Protein AF-A0A351TJP7-F1 (afdb_monomer)

Mean predicted aligned error: 5.94 Å

Structure (mmCIF, N/CA/C/O backbone):
data_AF-A0A351TJP7-F1
#
_entry.id   AF-A0A351TJP7-F1
#
loop_
_atom_site.group_PDB
_atom_site.id
_atom_site.type_symbol
_atom_site.label_atom_id
_atom_site.label_alt_id
_atom_site.label_comp_id
_atom_site.label_asym_id
_atom_site.label_entity_id
_atom_site.label_seq_id
_atom_site.pdbx_PDB_ins_code
_atom_site.Cartn_x
_atom_site.Cartn_y
_atom_site.Cartn_z
_atom_site.occupancy
_atom_site.B_iso_or_equiv
_atom_site.auth_seq_id
_atom_site.auth_comp_id
_atom_site.auth_asym_id
_atom_site.auth_atom_id
_atom_site.pdbx_PDB_model_num
ATOM 1 N N . MET A 1 1 ? -20.618 1.032 24.156 1.00 55.22 1 MET A N 1
ATOM 2 C CA . MET A 1 1 ? -19.425 0.322 23.646 1.00 55.22 1 MET A CA 1
ATOM 3 C C . MET A 1 1 ? -18.322 0.393 24.681 1.00 55.22 1 MET A C 1
ATOM 5 O O . MET A 1 1 ? -18.160 1.436 25.302 1.00 55.22 1 MET A O 1
ATOM 9 N N . GLY A 1 2 ? -17.615 -0.711 24.915 1.00 69.25 2 GLY A N 1
ATOM 10 C CA . GLY A 1 2 ? -16.421 -0.709 25.758 1.00 69.25 2 GLY A CA 1
ATOM 11 C C . GLY A 1 2 ? -15.204 -0.349 24.915 1.00 69.25 2 GLY A C 1
ATOM 12 O O . GLY A 1 2 ? -15.027 -0.912 23.839 1.00 69.25 2 GLY A O 1
ATOM 13 N N . PHE A 1 3 ? -14.375 0.576 25.390 1.00 74.25 3 PHE A N 1
ATOM 14 C CA . PHE A 1 3 ? -13.127 0.910 24.710 1.00 74.25 3 PHE A CA 1
ATOM 15 C C . PHE A 1 3 ? -12.190 -0.309 24.682 1.00 74.25 3 PHE A C 1
ATOM 17 O O . PHE A 1 3 ? -12.079 -1.022 25.692 1.00 74.25 3 PHE A O 1
ATOM 24 N N . PRO A 1 4 ? -11.500 -0.575 23.559 1.00 86.12 4 PRO A N 1
ATOM 25 C CA . PRO A 1 4 ? -10.525 -1.650 23.505 1.00 86.12 4 PRO A CA 1
ATOM 26 C C . PRO A 1 4 ? -9.380 -1.394 24.490 1.00 86.12 4 PRO A C 1
ATOM 28 O O . PRO A 1 4 ? -8.982 -0.263 24.767 1.00 86.12 4 PRO A O 1
ATOM 31 N N . LYS A 1 5 ? -8.811 -2.476 25.030 1.00 90.75 5 LYS A N 1
ATOM 32 C CA . LYS A 1 5 ? -7.645 -2.384 25.920 1.00 90.75 5 LYS A CA 1
ATOM 33 C C . LYS A 1 5 ? -6.473 -1.738 25.175 1.00 90.75 5 LYS A C 1
ATOM 35 O O . LYS A 1 5 ? -6.253 -2.036 24.005 1.00 90.75 5 LYS A O 1
ATOM 40 N N . ARG A 1 6 ? -5.627 -0.982 25.884 1.00 90.75 6 ARG A N 1
ATOM 41 C CA . ARG A 1 6 ? -4.426 -0.318 25.329 1.00 90.75 6 ARG A CA 1
ATOM 42 C C . ARG A 1 6 ? -3.566 -1.230 24.442 1.00 90.75 6 ARG A C 1
ATOM 44 O O . ARG A 1 6 ? -3.153 -0.822 23.366 1.00 90.75 6 ARG A O 1
ATOM 51 N N . LYS A 1 7 ? -3.371 -2.491 24.852 1.00 93.44 7 LYS A N 1
ATOM 52 C CA . LYS A 1 7 ? -2.621 -3.501 24.079 1.00 93.44 7 LYS A CA 1
ATOM 53 C C . LYS A 1 7 ? -3.221 -3.779 22.692 1.00 93.44 7 LYS A C 1
ATOM 55 O O . LYS A 1 7 ? -2.480 -4.064 21.760 1.00 93.44 7 LYS A O 1
ATOM 60 N N . ILE A 1 8 ? -4.547 -3.723 22.563 1.00 93.56 8 ILE A N 1
ATOM 61 C CA . ILE A 1 8 ? -5.251 -3.918 21.289 1.00 93.56 8 ILE A CA 1
ATOM 62 C C . ILE A 1 8 ? -5.000 -2.710 20.389 1.00 93.56 8 ILE A C 1
ATOM 64 O O . ILE A 1 8 ? -4.577 -2.885 19.255 1.00 93.56 8 ILE A O 1
ATOM 68 N N . VAL A 1 9 ? -5.160 -1.494 20.912 1.00 94.00 9 VAL A N 1
ATOM 69 C CA . VAL A 1 9 ? -4.901 -0.253 20.160 1.00 94.00 9 VAL A CA 1
ATOM 70 C C . VAL A 1 9 ? -3.447 -0.182 19.684 1.00 94.00 9 VAL A C 1
ATOM 72 O O . VAL A 1 9 ? -3.180 0.147 18.532 1.00 94.00 9 VAL A O 1
ATOM 75 N N . GLU A 1 10 ? -2.493 -0.554 20.540 1.00 94.56 10 GLU A N 1
ATOM 76 C CA . GLU A 1 10 ? -1.077 -0.655 20.167 1.00 94.56 10 GLU A CA 1
ATOM 77 C C . GLU A 1 10 ? -0.831 -1.691 19.068 1.00 94.56 10 GLU A C 1
ATOM 79 O O . GLU A 1 10 ? 0.008 -1.464 18.199 1.00 94.56 10 GLU A O 1
ATOM 84 N N . LYS A 1 11 ? -1.558 -2.814 19.082 1.00 95.31 11 LYS A N 1
ATOM 85 C CA . LYS A 1 11 ? -1.489 -3.811 18.012 1.00 95.31 11 LYS A CA 1
ATOM 86 C C . LYS A 1 11 ? -2.044 -3.249 16.701 1.00 95.31 11 LYS A C 1
ATOM 88 O O . LYS A 1 11 ? -1.351 -3.319 15.697 1.00 95.31 11 LYS A O 1
ATOM 93 N N . ILE A 1 12 ? -3.211 -2.604 16.721 1.00 95.00 12 ILE A N 1
ATOM 94 C CA . ILE A 1 12 ? -3.806 -1.973 15.529 1.00 95.00 12 ILE A CA 1
ATOM 95 C C . ILE A 1 12 ? -2.848 -0.934 14.936 1.00 95.00 12 ILE A C 1
ATOM 97 O O . ILE A 1 12 ? -2.632 -0.922 13.732 1.00 95.00 12 ILE A O 1
ATOM 101 N N . ARG A 1 13 ? -2.200 -0.110 15.768 1.00 95.31 13 ARG A N 1
ATOM 102 C CA . ARG A 1 13 ? -1.185 0.862 15.318 1.00 95.31 13 ARG A CA 1
ATOM 103 C C . ARG A 1 13 ? 0.018 0.219 14.627 1.00 95.31 13 ARG A C 1
ATOM 105 O O . ARG A 1 13 ? 0.601 0.836 13.743 1.00 95.31 13 ARG A O 1
ATOM 112 N N . LYS A 1 14 ? 0.411 -0.985 15.050 1.00 94.06 14 LYS A N 1
ATOM 113 C CA . LYS A 1 14 ? 1.499 -1.751 14.422 1.00 94.06 14 LYS A CA 1
ATOM 114 C C . LYS A 1 14 ? 1.052 -2.418 13.126 1.00 94.06 14 LYS A C 1
ATOM 116 O O . LYS A 1 14 ? 1.817 -2.441 12.168 1.00 94.06 14 LYS A O 1
ATOM 121 N N . ASP A 1 15 ? -0.166 -2.945 13.107 1.00 93.62 15 ASP A N 1
ATOM 122 C CA . ASP A 1 15 ? -0.722 -3.634 11.945 1.00 93.62 15 ASP A CA 1
ATOM 123 C C . ASP A 1 15 ? -1.054 -2.626 10.826 1.00 93.62 15 ASP A C 1
ATOM 125 O O . ASP A 1 15 ? -0.791 -2.901 9.654 1.00 93.62 15 ASP A O 1
ATOM 129 N N . TYR A 1 16 ? -1.512 -1.424 11.198 1.00 95.00 16 TYR A N 1
ATOM 130 C CA . TYR A 1 16 ? -1.921 -0.326 10.315 1.00 95.00 16 TYR A CA 1
ATOM 131 C C . TYR A 1 16 ? -1.113 0.958 10.576 1.00 95.00 16 TYR A C 1
ATOM 133 O O . TYR A 1 16 ? -1.647 1.939 11.110 1.00 95.00 16 TYR A O 1
ATOM 141 N N . PRO A 1 17 ? 0.187 0.976 10.233 1.00 93.75 17 PRO A N 1
ATOM 142 C CA . PRO A 1 17 ? 1.003 2.171 10.376 1.00 93.75 17 PRO A CA 1
ATOM 143 C C . PRO A 1 17 ? 0.543 3.273 9.412 1.00 93.75 17 PRO A C 1
ATOM 145 O O . PRO A 1 17 ? -0.025 3.019 8.351 1.00 93.75 17 PRO A O 1
ATOM 148 N N . VAL A 1 18 ? 0.814 4.527 9.770 1.00 94.69 18 VAL A N 1
ATOM 149 C CA . VAL A 1 18 ? 0.497 5.672 8.905 1.00 94.69 18 VAL A CA 1
ATOM 150 C C . VAL A 1 18 ? 1.212 5.526 7.562 1.00 94.69 18 VAL A C 1
ATOM 152 O O . VAL A 1 18 ? 2.409 5.256 7.519 1.00 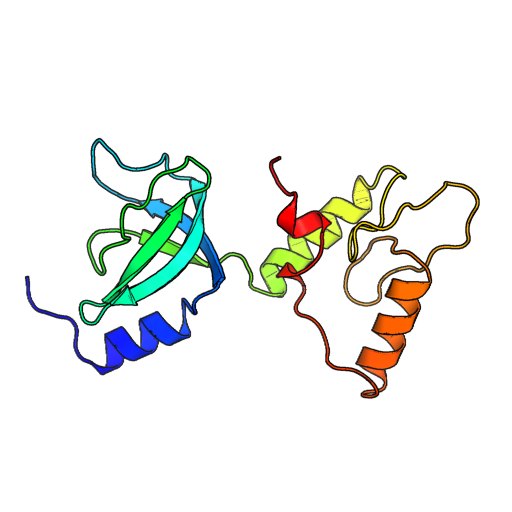94.69 18 VAL A O 1
ATOM 155 N N . GLY A 1 19 ? 0.471 5.734 6.475 1.00 90.56 19 GLY A N 1
ATOM 156 C CA . GLY A 1 19 ? 0.965 5.596 5.108 1.00 90.56 19 GLY A CA 1
ATOM 157 C C . GLY A 1 19 ? 0.717 4.227 4.480 1.00 90.56 19 GLY A C 1
ATOM 158 O O . GLY A 1 19 ? 0.843 4.132 3.261 1.00 90.56 19 GLY A O 1
ATOM 159 N N . CYS A 1 20 ? 0.314 3.207 5.249 1.00 92.44 20 CYS A N 1
ATOM 160 C CA . CYS A 1 20 ? -0.002 1.908 4.663 1.00 92.44 20 CYS A CA 1
ATOM 161 C C . CYS A 1 20 ? -1.282 1.949 3.824 1.00 92.44 20 CYS A C 1
ATOM 163 O O . CYS A 1 20 ? -2.181 2.768 4.057 1.00 92.44 20 CYS A O 1
ATOM 165 N N . GLU A 1 21 ? -1.368 1.056 2.841 1.00 94.00 21 GLU A N 1
ATOM 166 C CA . GLU A 1 21 ? -2.556 0.916 2.001 1.00 94.00 21 GLU A CA 1
ATOM 167 C C . GLU A 1 21 ? -3.458 -0.222 2.478 1.00 94.00 21 GLU A C 1
ATOM 169 O O . GLU A 1 21 ? -3.002 -1.321 2.805 1.00 94.00 21 GLU A O 1
ATOM 174 N N . VAL A 1 22 ? -4.759 0.058 2.485 1.00 95.12 22 VAL A N 1
ATOM 175 C CA . VAL A 1 22 ? -5.816 -0.851 2.930 1.00 95.12 22 VAL A CA 1
ATOM 176 C C . VAL A 1 22 ? -6.932 -0.940 1.900 1.00 95.12 22 VAL A C 1
ATOM 178 O O . VAL A 1 22 ? -7.111 -0.032 1.083 1.00 95.12 22 VAL A O 1
ATOM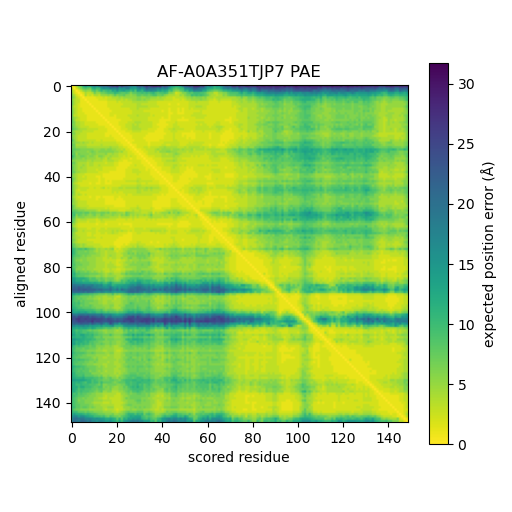 181 N N . VAL A 1 23 ? -7.699 -2.022 1.970 1.00 95.12 23 VAL A N 1
ATOM 182 C CA . VAL A 1 23 ? -8.936 -2.221 1.211 1.00 95.12 23 VAL A CA 1
ATOM 183 C C . VAL A 1 23 ? -10.086 -2.402 2.187 1.00 95.12 23 VAL A C 1
ATOM 185 O O . VAL A 1 23 ? -9.940 -3.082 3.202 1.00 95.12 23 VAL A O 1
ATOM 188 N N . LEU A 1 24 ? -11.214 -1.754 1.899 1.00 96.06 24 LEU A N 1
ATOM 189 C CA . LEU A 1 24 ? -12.425 -1.886 2.695 1.00 96.06 24 LEU A CA 1
ATOM 190 C C . LEU A 1 24 ? -13.082 -3.249 2.456 1.00 96.06 24 LEU A C 1
ATOM 192 O O . LEU A 1 24 ? -13.441 -3.558 1.322 1.00 96.06 24 LEU A O 1
ATOM 196 N N . ASP A 1 25 ? -13.307 -4.014 3.521 1.00 96.00 25 ASP A N 1
ATOM 197 C CA . ASP A 1 25 ? -13.991 -5.311 3.462 1.00 96.00 25 ASP A CA 1
ATOM 198 C C . ASP A 1 25 ? -15.460 -5.197 3.868 1.00 96.00 25 ASP A C 1
ATOM 200 O O . ASP A 1 25 ? -16.324 -5.871 3.308 1.00 96.00 25 ASP A O 1
ATOM 204 N N . ARG A 1 26 ? -15.751 -4.352 4.865 1.00 96.00 26 ARG A N 1
ATOM 205 C CA . ARG A 1 26 ? -17.103 -4.164 5.395 1.00 96.00 26 ARG A CA 1
ATOM 206 C C . ARG A 1 26 ? -17.230 -2.842 6.143 1.00 96.00 26 ARG A C 1
ATOM 208 O O . ARG A 1 26 ? -16.388 -2.538 6.983 1.00 96.00 26 ARG A O 1
ATOM 215 N N . MET A 1 27 ? -18.316 -2.121 5.886 1.00 95.25 27 MET A N 1
ATOM 216 C CA . MET A 1 27 ? -18.762 -0.950 6.644 1.00 95.25 27 MET A CA 1
ATOM 217 C C . MET A 1 27 ? -20.261 -0.776 6.403 1.00 95.25 27 MET A C 1
ATOM 219 O O . MET A 1 27 ? -20.700 -0.777 5.253 1.00 95.25 27 MET A O 1
ATOM 223 N N . GLU A 1 28 ? -21.046 -0.681 7.471 1.00 90.81 28 GLU A N 1
ATOM 224 C CA . GLU A 1 28 ? -22.509 -0.583 7.400 1.00 90.81 28 GLU A CA 1
ATOM 225 C C . GLU A 1 28 ? -22.948 0.873 7.610 1.00 90.81 28 GLU A C 1
ATOM 227 O O . GLU A 1 28 ? -23.548 1.230 8.619 1.00 90.81 28 GLU A O 1
ATOM 232 N N . ASP A 1 29 ? -22.600 1.732 6.650 1.00 91.38 29 ASP A N 1
ATOM 233 C CA . ASP A 1 29 ? -22.942 3.157 6.651 1.00 91.38 29 ASP A CA 1
ATOM 234 C C . ASP A 1 29 ? -23.376 3.597 5.242 1.00 91.38 29 ASP A C 1
ATOM 236 O O . ASP A 1 29 ? -22.825 3.150 4.238 1.00 91.38 29 ASP A O 1
ATOM 240 N N . VAL A 1 30 ? -24.370 4.483 5.139 1.00 89.25 30 VAL A N 1
ATOM 241 C CA . VAL A 1 30 ? -24.894 4.972 3.846 1.00 89.25 30 VAL A CA 1
ATOM 242 C C . VAL A 1 30 ? -23.849 5.786 3.074 1.00 89.25 30 VAL A C 1
ATOM 244 O O . VAL A 1 30 ? -23.895 5.868 1.850 1.00 89.25 30 VAL A O 1
ATOM 247 N N . GLN A 1 31 ? -22.921 6.421 3.783 1.00 88.75 31 GLN A N 1
ATOM 248 C CA . GLN A 1 31 ? -21.810 7.181 3.223 1.00 88.75 31 GLN A CA 1
ATOM 249 C C . GLN A 1 31 ? -20.547 6.321 3.052 1.00 88.75 31 GLN A C 1
ATOM 251 O O . GLN A 1 31 ? -19.510 6.851 2.638 1.00 88.75 31 GLN A O 1
ATOM 256 N N . ALA A 1 32 ? -20.605 5.020 3.373 1.00 90.25 32 ALA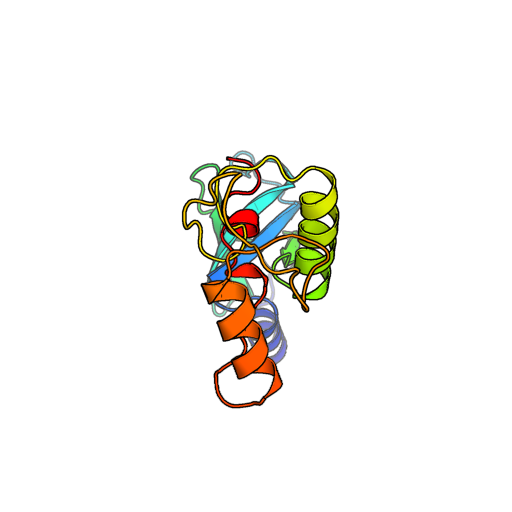 A N 1
ATOM 257 C CA . ALA A 1 32 ? -19.481 4.109 3.217 1.00 90.25 32 ALA A CA 1
ATOM 258 C C . ALA A 1 32 ? -19.013 4.058 1.754 1.00 90.25 32 ALA A C 1
ATOM 260 O O . ALA A 1 32 ? -19.836 3.971 0.835 1.00 90.25 32 ALA A O 1
ATOM 261 N N . PRO A 1 33 ? -17.692 4.054 1.502 1.00 91.62 33 PRO A N 1
ATOM 262 C CA . PRO A 1 33 ? -17.184 3.647 0.206 1.00 91.62 33 PRO A CA 1
ATOM 263 C C . PRO A 1 33 ? -17.664 2.227 -0.137 1.00 91.62 33 PRO A C 1
ATOM 265 O O . PRO A 1 33 ? -17.878 1.417 0.767 1.00 91.62 33 PRO A O 1
ATOM 268 N N . PRO A 1 34 ? -17.769 1.871 -1.427 1.00 91.81 34 PRO A N 1
ATOM 269 C CA . PRO A 1 34 ? -18.023 0.491 -1.816 1.00 91.81 34 PRO A CA 1
ATOM 270 C C . PRO A 1 34 ? -16.972 -0.462 -1.230 1.00 91.81 34 PRO A C 1
ATOM 272 O O . PRO A 1 34 ? -15.784 -0.130 -1.168 1.00 91.81 34 PRO A O 1
ATOM 275 N N . VAL A 1 35 ? -17.385 -1.669 -0.847 1.00 94.19 35 VAL A N 1
ATOM 276 C CA . VAL A 1 35 ? -16.451 -2.756 -0.511 1.00 94.19 35 VAL A CA 1
ATOM 277 C C . VAL A 1 35 ? -15.478 -2.972 -1.677 1.00 94.19 35 VAL A C 1
ATOM 279 O O . VAL A 1 35 ? -15.861 -2.878 -2.842 1.00 94.19 35 VAL A O 1
ATOM 282 N N . GLY A 1 36 ? -14.205 -3.209 -1.364 1.00 91.31 36 GLY A N 1
ATOM 283 C CA . GLY A 1 36 ? -13.114 -3.238 -2.338 1.00 91.31 36 GLY A CA 1
ATOM 284 C C . GLY A 1 36 ? -12.460 -1.874 -2.578 1.00 91.31 36 GLY A C 1
ATOM 285 O O . GLY A 1 36 ? -11.447 -1.795 -3.271 1.00 91.31 36 GLY A O 1
ATOM 286 N N . THR A 1 37 ? -12.978 -0.787 -1.995 1.00 91.75 37 THR A N 1
ATOM 287 C CA . THR A 1 37 ? -12.348 0.532 -2.138 1.00 91.75 37 THR A CA 1
ATOM 288 C C . THR A 1 37 ? -10.999 0.573 -1.429 1.00 91.75 37 THR A C 1
ATOM 290 O O . THR A 1 37 ? -10.876 0.234 -0.253 1.00 91.75 37 THR A O 1
ATOM 293 N N . HIS A 1 38 ? -9.990 1.058 -2.147 1.00 92.94 38 HIS A N 1
ATOM 294 C CA . HIS A 1 38 ? -8.649 1.276 -1.627 1.00 92.94 38 HIS A CA 1
ATOM 295 C C . HIS A 1 38 ? -8.555 2.593 -0.855 1.00 92.94 38 HIS A C 1
ATOM 297 O O . HIS A 1 38 ? -9.164 3.604 -1.226 1.00 92.94 38 HIS A O 1
ATOM 303 N N . GLY A 1 39 ? -7.710 2.622 0.167 1.00 93.31 39 GLY A N 1
ATOM 304 C CA . GLY A 1 39 ? -7.397 3.836 0.903 1.00 93.31 39 GLY A CA 1
ATOM 305 C C . GLY A 1 39 ? -6.024 3.799 1.556 1.00 93.31 39 GLY A C 1
ATOM 306 O O . GLY A 1 39 ? -5.384 2.755 1.654 1.00 93.31 39 GLY A O 1
ATOM 307 N N . THR A 1 40 ? -5.568 4.965 2.004 1.00 94.25 40 THR A N 1
ATOM 308 C CA . THR A 1 40 ? -4.297 5.121 2.720 1.00 94.25 40 THR A CA 1
ATOM 309 C C . THR A 1 40 ? -4.557 5.495 4.170 1.00 94.25 40 THR A C 1
ATOM 311 O O . THR A 1 40 ? -5.258 6.474 4.446 1.00 94.25 40 THR A O 1
ATOM 314 N N . VAL A 1 41 ? -3.958 4.763 5.105 1.00 96.31 41 VAL A N 1
ATOM 315 C CA . VAL A 1 41 ? -4.074 5.044 6.538 1.00 96.31 41 VAL A CA 1
ATOM 316 C C . VAL A 1 41 ? -3.399 6.373 6.872 1.00 96.31 41 VAL A C 1
ATOM 318 O O . VAL A 1 41 ? -2.250 6.628 6.513 1.00 96.31 41 VAL A O 1
ATOM 321 N N . LYS A 1 42 ? -4.123 7.245 7.575 1.00 96.81 42 LYS A N 1
ATOM 322 C CA . LYS A 1 42 ? -3.654 8.563 8.026 1.00 96.81 42 LYS A CA 1
ATOM 323 C C . LYS A 1 42 ? -3.309 8.592 9.508 1.00 96.81 42 LYS A C 1
ATOM 325 O O . LYS A 1 42 ? -2.389 9.302 9.894 1.00 96.81 42 LYS A O 1
ATOM 330 N N . SER A 1 43 ? -4.043 7.851 10.332 1.00 96.06 43 SER A N 1
ATOM 331 C CA . SER A 1 43 ? -3.813 7.764 11.778 1.00 96.06 43 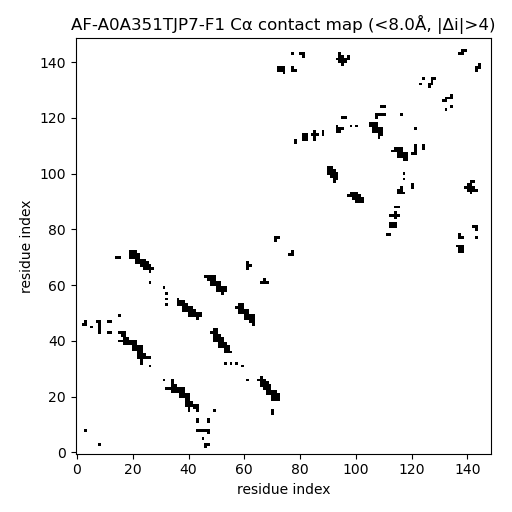SER A CA 1
ATOM 332 C C . SER A 1 43 ? -4.661 6.653 12.390 1.00 96.06 43 SER A C 1
ATOM 334 O O . SER A 1 43 ? -5.715 6.330 11.851 1.00 96.06 43 SER A O 1
ATOM 336 N N . VAL A 1 44 ? -4.267 6.157 13.562 1.00 96.12 44 VAL A N 1
ATOM 337 C CA . VAL A 1 44 ? -5.107 5.302 14.415 1.00 96.12 44 VAL A CA 1
ATOM 338 C C . VAL A 1 44 ? -5.311 6.016 15.745 1.00 96.12 44 VAL A C 1
ATOM 340 O O . VAL A 1 44 ? -4.333 6.351 16.424 1.00 96.12 44 VAL A O 1
ATOM 343 N N . ASP A 1 45 ? -6.562 6.277 16.111 1.00 93.75 45 ASP A N 1
ATOM 344 C CA . ASP A 1 45 ? -6.878 6.966 17.363 1.00 93.75 45 ASP A CA 1
ATOM 345 C C . ASP A 1 45 ? -6.758 6.045 18.592 1.00 93.75 45 ASP A C 1
ATOM 347 O O . ASP A 1 45 ? -6.309 4.899 18.520 1.00 93.75 45 ASP A O 1
ATOM 351 N N . ASP A 1 46 ? -7.032 6.591 19.769 1.00 92.38 46 ASP A N 1
ATOM 352 C CA . ASP A 1 46 ? -7.008 5.895 21.056 1.00 92.38 46 ASP A CA 1
ATOM 353 C C . ASP A 1 46 ? -8.187 4.930 21.251 1.00 92.38 46 ASP A C 1
ATOM 355 O O . ASP A 1 46 ? -8.110 4.042 22.100 1.00 92.38 46 ASP A O 1
ATOM 359 N N . THR A 1 47 ? -9.228 5.036 20.420 1.00 90.88 47 THR A N 1
ATOM 360 C CA . THR A 1 47 ? -10.343 4.079 20.361 1.00 90.88 47 THR A CA 1
ATOM 361 C C . THR A 1 47 ? -10.035 2.870 19.477 1.00 90.88 47 THR A C 1
ATOM 363 O O . THR A 1 47 ? -10.802 1.912 19.456 1.00 90.88 47 THR A O 1
ATOM 366 N N . GLY A 1 48 ? -8.897 2.885 18.774 1.00 92.00 48 GLY A N 1
ATOM 367 C CA . GLY A 1 48 ? -8.523 1.860 17.802 1.00 92.00 48 GLY A CA 1
ATOM 368 C C . GLY A 1 48 ? -9.151 2.064 16.424 1.00 92.00 48 GLY A C 1
ATOM 369 O O . GLY A 1 48 ? -8.986 1.198 15.569 1.00 92.00 48 GLY A O 1
ATOM 370 N N . SER A 1 49 ? -9.831 3.190 16.187 1.00 95.31 49 SER A N 1
ATOM 371 C CA . SER A 1 49 ? -10.410 3.489 14.881 1.00 95.31 49 SER A CA 1
ATOM 372 C C . SER A 1 49 ? -9.335 4.006 13.927 1.00 95.31 49 SER A C 1
ATOM 374 O O . SER A 1 49 ? -8.483 4.832 14.279 1.00 95.31 49 SER A O 1
ATOM 376 N N . ILE A 1 50 ? -9.372 3.513 12.694 1.00 96.88 50 ILE A N 1
ATOM 377 C CA . ILE A 1 50 ? -8.375 3.807 11.667 1.00 96.88 50 ILE A CA 1
ATOM 378 C C . ILE A 1 50 ? -8.927 4.909 10.772 1.00 96.88 50 ILE A C 1
ATOM 380 O O . ILE A 1 50 ? -9.929 4.729 10.086 1.00 96.88 50 ILE A O 1
ATOM 384 N N . LYS A 1 51 ? -8.268 6.065 10.745 1.00 96.69 51 LYS A N 1
ATOM 385 C CA . LYS A 1 51 ? -8.581 7.131 9.793 1.00 96.69 51 LYS A CA 1
ATOM 386 C C . LYS A 1 51 ? -7.951 6.789 8.451 1.00 96.69 51 LYS A C 1
ATOM 388 O O . LYS A 1 51 ? -6.726 6.705 8.358 1.00 96.69 51 LYS A O 1
ATOM 393 N N . VAL A 1 52 ? -8.774 6.653 7.421 1.00 96.44 52 VAL A N 1
ATOM 394 C CA . VAL A 1 52 ? -8.340 6.293 6.069 1.00 96.44 52 VAL A CA 1
ATOM 395 C C . VAL A 1 52 ? -8.703 7.422 5.112 1.00 96.44 52 VAL A C 1
ATOM 397 O O . VAL A 1 52 ? -9.785 7.994 5.201 1.00 96.44 52 VAL A O 1
ATOM 400 N N . ALA A 1 53 ? -7.788 7.779 4.214 1.00 95.38 53 ALA A N 1
ATOM 401 C CA . ALA A 1 53 ? -8.113 8.582 3.042 1.00 95.38 53 ALA A CA 1
ATOM 402 C C . ALA A 1 53 ? -8.465 7.628 1.901 1.00 95.38 53 ALA A C 1
ATOM 404 O O . ALA A 1 53 ? -7.575 6.986 1.338 1.00 95.38 53 ALA A O 1
ATOM 405 N N . TRP A 1 54 ? -9.754 7.501 1.606 1.00 94.69 54 TRP A N 1
ATOM 406 C CA . TRP A 1 54 ? -10.252 6.613 0.563 1.00 94.69 54 TRP A CA 1
ATOM 407 C C . TRP A 1 54 ? -10.005 7.226 -0.813 1.00 94.69 54 TRP A C 1
ATOM 409 O O . TRP A 1 54 ? -10.150 8.435 -0.997 1.00 94.69 54 TRP A O 1
ATOM 419 N N . ARG A 1 55 ? -9.661 6.398 -1.805 1.00 89.75 55 ARG A N 1
ATOM 420 C CA . ARG A 1 55 ? -9.422 6.869 -3.183 1.00 89.75 55 ARG A CA 1
ATOM 421 C C . ARG A 1 55 ? -10.664 7.486 -3.828 1.00 89.75 55 ARG A C 1
ATOM 423 O O . ARG A 1 55 ? -10.534 8.326 -4.708 1.00 89.75 55 ARG A O 1
ATOM 430 N N . THR A 1 56 ? -11.851 7.133 -3.342 1.00 89.00 56 THR A N 1
ATOM 431 C CA . THR A 1 56 ? -13.132 7.742 -3.727 1.00 89.00 56 THR A CA 1
ATOM 432 C C . THR A 1 56 ? -13.337 9.157 -3.166 1.00 89.00 56 THR A C 1
ATOM 434 O O . THR A 1 56 ? -14.366 9.769 -3.429 1.00 89.00 56 THR A O 1
ATOM 437 N N . GLY A 1 57 ? -12.387 9.694 -2.388 1.00 86.69 57 GLY A N 1
ATOM 438 C CA . GLY A 1 57 ? -12.447 11.034 -1.792 1.00 86.69 57 GLY A CA 1
ATOM 439 C C . GLY A 1 57 ? -13.031 11.078 -0.375 1.00 86.69 57 GLY A C 1
ATOM 440 O O . GLY A 1 57 ? -12.992 12.124 0.271 1.00 86.69 57 GLY A O 1
ATOM 441 N N . GLY A 1 58 ? -13.537 9.952 0.140 1.00 87.31 58 GLY A N 1
ATOM 442 C CA . GLY A 1 58 ? -14.070 9.842 1.501 1.00 87.31 58 GLY A CA 1
ATOM 443 C C . GLY A 1 58 ? -12.991 9.789 2.592 1.00 87.31 58 GLY A C 1
ATOM 444 O O . GLY A 1 58 ? -11.832 9.454 2.343 1.00 87.31 58 GLY A O 1
ATOM 445 N N . SER A 1 59 ? -13.390 10.061 3.841 1.00 89.12 59 SER A N 1
ATOM 446 C CA . SER A 1 59 ? -12.504 9.971 5.021 1.00 89.12 59 SER A CA 1
ATOM 447 C C . SER A 1 59 ? -13.113 9.245 6.227 1.00 89.12 59 SER A C 1
ATOM 449 O O . SER A 1 59 ? -12.662 9.432 7.362 1.00 89.12 59 SER A O 1
ATOM 451 N N . LEU A 1 60 ? -14.142 8.420 5.985 1.00 94.31 60 LEU A N 1
ATOM 452 C CA . LEU A 1 60 ? -14.752 7.590 7.022 1.00 94.31 60 LEU A CA 1
ATOM 453 C C . LEU A 1 60 ? -13.706 6.698 7.688 1.00 94.31 60 LEU A C 1
ATOM 455 O O . LEU A 1 60 ? -12.803 6.166 7.033 1.00 94.31 60 LEU A O 1
ATOM 459 N N . ARG A 1 61 ? -13.821 6.582 9.010 1.00 95.62 61 ARG A N 1
ATOM 460 C CA . ARG A 1 61 ? -12.931 5.752 9.816 1.00 95.62 61 ARG A CA 1
ATOM 461 C C . ARG A 1 61 ? -13.395 4.304 9.752 1.00 95.62 61 ARG A C 1
ATOM 463 O O . ARG A 1 61 ? -14.590 4.065 9.711 1.00 95.62 61 ARG A O 1
ATOM 470 N N . VAL A 1 62 ? -12.449 3.375 9.806 1.00 96.25 62 VAL A N 1
ATOM 471 C CA . VAL A 1 62 ? -12.731 1.962 10.080 1.00 96.25 62 VAL A CA 1
ATOM 472 C C . VAL A 1 62 ? -12.761 1.801 11.597 1.00 96.25 62 VAL A C 1
ATOM 474 O O . VAL A 1 62 ? -11.719 1.910 12.252 1.00 96.25 62 VAL A O 1
ATOM 477 N N . VAL A 1 63 ? -13.949 1.616 12.162 1.00 95.12 63 VAL A N 1
ATOM 478 C CA . VAL A 1 63 ? -14.187 1.474 13.600 1.00 95.12 63 VAL A CA 1
ATOM 479 C C . VAL A 1 63 ? -13.887 0.047 14.046 1.00 9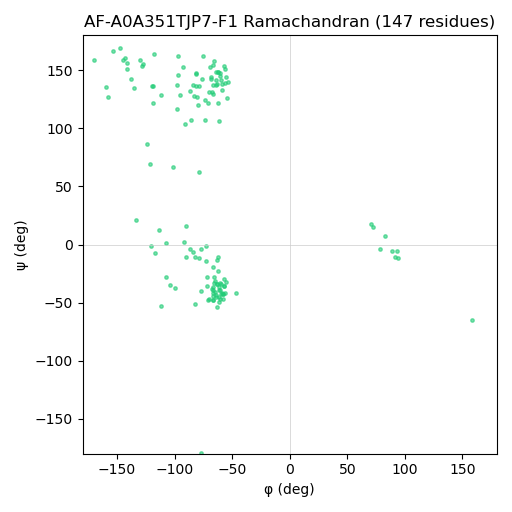5.12 63 VAL A C 1
ATOM 481 O O . VAL A 1 63 ? -14.408 -0.928 13.501 1.00 95.12 63 VAL A O 1
ATOM 484 N N . TYR A 1 64 ? -13.045 -0.093 15.072 1.00 91.62 64 TYR A N 1
ATOM 485 C CA . TYR A 1 64 ? -12.669 -1.404 15.595 1.00 91.62 64 TYR A CA 1
ATOM 486 C C . TYR A 1 64 ? -13.884 -2.165 16.149 1.00 91.62 64 TYR A C 1
ATOM 488 O O . TYR A 1 64 ? -14.527 -1.721 17.097 1.00 91.62 64 TYR A O 1
ATOM 496 N N . GLY A 1 65 ? -14.134 -3.359 15.604 1.00 90.50 65 GLY A N 1
ATOM 497 C CA . GLY A 1 65 ? -15.222 -4.248 16.026 1.00 90.50 65 GLY A CA 1
ATOM 498 C C . GLY A 1 65 ? -16.534 -4.061 15.260 1.00 90.50 65 GLY A C 1
ATOM 499 O O . GLY A 1 65 ? -17.403 -4.924 15.361 1.00 90.50 65 GLY A O 1
ATOM 500 N N . GLU A 1 66 ? -16.652 -3.001 14.462 1.00 93.81 66 GLU A N 1
ATOM 501 C CA . GLU A 1 66 ? -17.821 -2.718 13.619 1.00 93.81 66 GLU A CA 1
ATOM 502 C C . GLU A 1 66 ? -17.454 -2.867 12.142 1.00 93.81 66 GLU A C 1
ATOM 504 O O . GLU A 1 66 ? -18.024 -3.700 11.429 1.00 93.81 66 GLU A O 1
ATOM 509 N N . ASP A 1 67 ? -16.400 -2.176 11.721 1.00 96.06 67 ASP A N 1
ATOM 510 C CA . ASP A 1 67 ? -15.915 -2.183 10.347 1.00 96.06 67 ASP A CA 1
ATOM 511 C C . ASP A 1 67 ? -14.756 -3.167 10.158 1.00 96.06 67 ASP A C 1
ATOM 513 O O . ASP A 1 67 ? -14.099 -3.602 11.111 1.00 96.06 67 ASP A O 1
ATOM 517 N N . ALA A 1 68 ? -14.486 -3.517 8.901 1.00 95.00 68 ALA A N 1
ATOM 518 C CA . ALA A 1 68 ? -13.374 -4.377 8.526 1.00 95.00 68 ALA A CA 1
ATOM 519 C C . ALA A 1 68 ? -12.621 -3.815 7.316 1.00 95.00 68 ALA A C 1
ATOM 521 O O . ALA A 1 68 ? -13.215 -3.411 6.314 1.00 95.00 68 ALA A O 1
ATOM 522 N N . CYS A 1 69 ? -11.297 -3.830 7.418 1.00 96.19 69 CYS A N 1
ATOM 523 C CA . CYS A 1 69 ? -10.378 -3.614 6.313 1.00 96.19 69 CYS A CA 1
ATOM 524 C C . CYS A 1 69 ? -9.162 -4.521 6.490 1.00 96.19 69 CYS A C 1
ATOM 526 O O . CYS A 1 69 ? -8.840 -4.906 7.620 1.00 96.19 69 CYS A O 1
ATOM 528 N N . HIS A 1 70 ? -8.427 -4.763 5.411 1.00 95.12 70 HIS A N 1
ATOM 529 C CA . HIS A 1 70 ? -7.147 -5.457 5.454 1.00 95.12 70 HIS A CA 1
ATOM 530 C C . HIS A 1 70 ? -6.066 -4.661 4.732 1.00 95.12 70 HIS A C 1
ATOM 532 O O . HIS A 1 70 ? -6.329 -3.847 3.844 1.00 95.12 70 HIS A O 1
ATOM 538 N N . ARG A 1 71 ? -4.822 -4.888 5.150 1.00 94.38 71 ARG A N 1
ATOM 539 C CA . ARG A 1 71 ? -3.642 -4.229 4.601 1.00 94.38 71 ARG A CA 1
ATOM 540 C C . ARG A 1 71 ? -3.162 -4.946 3.343 1.00 94.38 71 ARG A C 1
ATOM 542 O O . ARG A 1 71 ? -3.078 -6.171 3.332 1.00 94.38 71 ARG A O 1
ATOM 549 N N . ILE A 1 72 ? -2.800 -4.181 2.317 1.00 92.12 72 ILE A N 1
ATOM 550 C CA . ILE A 1 72 ? -2.416 -4.721 1.003 1.00 92.12 72 ILE A CA 1
ATOM 551 C C . ILE A 1 72 ? -1.001 -4.345 0.558 1.00 92.12 72 ILE A C 1
ATOM 553 O O . ILE A 1 72 ? -0.553 -4.789 -0.488 1.00 92.12 72 ILE A O 1
ATOM 557 N N . ASP A 1 73 ? -0.269 -3.564 1.345 1.00 87.81 73 ASP A N 1
ATOM 558 C CA . ASP A 1 73 ? 1.097 -3.121 1.030 1.00 87.81 73 ASP A CA 1
ATOM 559 C C . ASP A 1 73 ? 2.194 -4.069 1.556 1.00 87.81 73 ASP A C 1
ATOM 561 O O . ASP A 1 73 ? 3.364 -3.700 1.660 1.00 87.81 73 ASP A O 1
ATOM 565 N N . THR A 1 74 ? 1.832 -5.299 1.928 1.00 90.25 74 THR A N 1
ATOM 566 C CA . THR A 1 74 ? 2.825 -6.301 2.336 1.00 90.25 74 THR A CA 1
ATOM 567 C C . THR A 1 74 ? 3.672 -6.726 1.139 1.00 90.25 74 THR A C 1
ATOM 569 O O . THR A 1 74 ? 3.146 -6.896 0.041 1.00 90.25 74 THR A O 1
ATOM 572 N N . ASP A 1 75 ? 4.970 -6.964 1.351 1.00 87.88 75 ASP A N 1
ATOM 573 C CA . ASP A 1 75 ? 5.881 -7.374 0.270 1.00 87.88 75 ASP A CA 1
ATOM 574 C C . ASP A 1 75 ? 5.381 -8.636 -0.460 1.00 87.88 75 ASP A C 1
ATOM 576 O O . ASP A 1 75 ? 5.561 -8.743 -1.665 1.00 87.88 75 ASP A O 1
ATOM 580 N N . ALA A 1 76 ? 4.688 -9.553 0.229 1.00 89.94 76 ALA A N 1
ATOM 581 C CA . ALA A 1 76 ? 4.083 -10.735 -0.388 1.00 89.94 76 ALA A CA 1
ATOM 582 C C . ALA A 1 76 ? 2.991 -10.371 -1.411 1.00 89.94 76 ALA A C 1
ATOM 584 O O . ALA A 1 76 ? 3.084 -10.772 -2.568 1.00 89.94 76 ALA A O 1
ATOM 585 N N . ILE A 1 77 ? 2.003 -9.563 -1.008 1.00 91.75 77 ILE A N 1
ATOM 586 C CA . ILE A 1 77 ? 0.891 -9.144 -1.879 1.00 91.75 77 ILE A CA 1
ATOM 587 C C . ILE A 1 77 ? 1.413 -8.299 -3.044 1.00 91.75 77 ILE A C 1
ATOM 589 O O . ILE A 1 77 ? 1.037 -8.503 -4.198 1.00 91.75 77 ILE A O 1
ATOM 593 N N . VAL A 1 78 ? 2.307 -7.352 -2.752 1.00 92.88 78 VAL A N 1
ATOM 594 C CA . VAL A 1 78 ? 2.849 -6.467 -3.784 1.00 92.88 78 VAL A CA 1
ATOM 595 C C . VAL A 1 78 ? 3.699 -7.258 -4.774 1.00 92.88 78 VAL A C 1
ATOM 597 O O . VAL A 1 78 ? 3.615 -7.012 -5.974 1.00 92.88 78 VAL A O 1
ATOM 600 N N . LYS A 1 79 ? 4.478 -8.239 -4.307 1.00 92.81 79 LYS A N 1
ATOM 601 C CA . LYS A 1 79 ? 5.246 -9.115 -5.192 1.00 92.81 79 LYS A CA 1
ATOM 602 C C . LYS A 1 79 ? 4.342 -9.915 -6.123 1.00 92.81 79 LYS A C 1
ATOM 604 O O . LYS A 1 79 ? 4.629 -9.954 -7.312 1.00 92.81 79 LYS A O 1
ATOM 609 N N . GLU A 1 80 ? 3.253 -10.502 -5.625 1.00 92.31 80 GLU A N 1
ATOM 610 C CA . GLU A 1 80 ? 2.300 -11.220 -6.486 1.00 92.31 80 GLU A CA 1
ATOM 611 C C . GLU A 1 80 ? 1.719 -10.309 -7.577 1.00 92.31 80 GLU A C 1
ATOM 613 O O . GLU A 1 80 ? 1.646 -10.707 -8.742 1.00 92.31 80 GLU A O 1
ATOM 618 N N . PHE A 1 81 ? 1.379 -9.063 -7.230 1.00 92.38 81 PHE A N 1
ATOM 619 C CA . PHE A 1 81 ? 0.951 -8.064 -8.209 1.00 92.38 81 PHE A CA 1
ATOM 620 C C . PHE A 1 81 ? 2.044 -7.762 -9.247 1.00 92.38 81 PHE A C 1
ATOM 622 O O . PHE A 1 81 ? 1.771 -7.790 -10.447 1.00 92.38 81 PHE A O 1
ATOM 629 N N . LEU A 1 82 ? 3.277 -7.492 -8.807 1.00 92.81 82 LEU A N 1
ATOM 630 C CA . LEU A 1 82 ? 4.397 -7.151 -9.692 1.00 92.81 82 LEU A CA 1
ATOM 631 C C . LEU A 1 82 ? 4.777 -8.322 -10.615 1.00 92.81 82 LEU A C 1
ATOM 633 O O . LEU A 1 82 ? 5.002 -8.119 -11.807 1.00 92.81 82 LEU A O 1
ATOM 637 N N . ASP A 1 83 ? 4.784 -9.552 -10.103 1.00 91.56 83 ASP A N 1
ATOM 638 C CA . ASP A 1 83 ? 5.018 -10.763 -10.897 1.00 91.56 83 ASP A CA 1
ATOM 639 C C . ASP A 1 83 ? 3.922 -10.962 -11.961 1.00 91.56 83 ASP A C 1
ATOM 641 O O . ASP A 1 83 ? 4.191 -11.440 -13.065 1.00 91.56 83 ASP A O 1
ATOM 645 N N . GLY A 1 84 ? 2.677 -10.580 -11.657 1.00 90.38 84 GLY A N 1
ATOM 646 C CA . GLY A 1 84 ? 1.591 -10.511 -12.635 1.00 90.38 84 GLY A CA 1
ATOM 647 C C . GLY A 1 84 ? 1.820 -9.424 -13.688 1.00 90.38 84 GLY A C 1
ATOM 648 O O . GLY A 1 84 ? 1.718 -9.703 -14.882 1.00 90.38 84 GLY A O 1
ATOM 649 N N . TYR A 1 85 ? 2.186 -8.216 -13.248 1.00 88.75 85 TYR A N 1
ATOM 650 C CA . TYR A 1 85 ? 2.469 -7.062 -14.106 1.00 88.75 85 TYR A CA 1
ATOM 651 C C . TYR A 1 85 ? 3.564 -7.360 -15.138 1.00 88.75 85 TYR A C 1
ATOM 653 O O . TYR A 1 85 ? 3.413 -7.019 -16.309 1.00 88.75 85 TYR A O 1
ATOM 661 N N . GLY A 1 86 ? 4.635 -8.057 -14.739 1.00 88.00 86 GLY A N 1
ATOM 662 C CA . GLY A 1 86 ? 5.735 -8.435 -15.633 1.00 88.00 86 GLY A CA 1
ATOM 663 C C . GLY A 1 86 ? 5.302 -9.258 -16.850 1.00 88.00 86 GLY A C 1
ATOM 664 O O . GLY A 1 86 ? 5.889 -9.127 -17.921 1.00 88.00 86 GLY A O 1
ATOM 665 N N . LYS A 1 87 ? 4.229 -10.054 -16.730 1.00 86.62 87 LYS A N 1
ATOM 666 C CA . LYS A 1 87 ? 3.690 -10.870 -17.836 1.00 86.62 87 LYS A CA 1
ATOM 667 C C . LYS A 1 87 ? 2.994 -10.034 -18.908 1.00 86.62 87 LYS A C 1
ATOM 669 O O . LYS A 1 87 ? 2.924 -10.460 -20.057 1.00 86.62 87 LYS A O 1
ATOM 674 N N . THR A 1 88 ? 2.453 -8.878 -18.530 1.00 84.44 88 THR A N 1
ATOM 675 C CA . THR A 1 88 ? 1.705 -7.975 -19.417 1.00 84.44 88 THR A CA 1
ATOM 676 C C . THR A 1 88 ? 2.431 -6.652 -19.642 1.00 84.44 88 THR A C 1
ATOM 678 O O . THR A 1 88 ? 1.825 -5.707 -20.140 1.00 84.44 88 THR A O 1
ATOM 681 N N . GLN A 1 89 ? 3.706 -6.558 -19.252 1.00 79.19 89 GLN A N 1
ATOM 682 C CA . GLN A 1 89 ? 4.482 -5.328 -19.322 1.00 79.19 89 GLN A CA 1
ATOM 683 C C . GLN A 1 89 ? 4.599 -4.854 -20.777 1.00 79.19 89 GLN A C 1
ATOM 685 O O . GLN A 1 89 ? 5.353 -5.404 -21.578 1.00 79.19 89 GLN A O 1
ATOM 690 N N . ALA A 1 90 ? 3.858 -3.799 -21.106 1.00 68.00 90 ALA A N 1
ATOM 691 C CA . ALA A 1 90 ? 4.073 -3.027 -22.317 1.00 68.00 90 ALA A CA 1
ATOM 692 C C . ALA A 1 90 ? 5.216 -2.034 -22.055 1.00 68.00 90 ALA A C 1
ATOM 694 O O . ALA A 1 90 ? 5.287 -1.431 -20.983 1.00 68.00 90 ALA A O 1
ATOM 695 N N . GLY A 1 91 ? 6.142 -1.890 -23.006 1.00 67.25 91 GLY A N 1
ATOM 696 C CA . GLY A 1 91 ? 7.215 -0.894 -22.906 1.00 67.25 91 GLY A CA 1
ATOM 697 C C . GLY A 1 91 ? 6.658 0.523 -22.713 1.00 67.25 91 GLY A C 1
ATOM 698 O O . GLY A 1 91 ? 5.546 0.821 -23.145 1.00 67.25 91 GLY A O 1
ATOM 699 N N . GLY A 1 92 ? 7.415 1.394 -22.043 1.00 81.12 92 GLY A N 1
ATOM 700 C CA . GLY A 1 92 ? 6.987 2.769 -21.770 1.00 81.12 92 GLY A CA 1
ATOM 701 C C . GLY A 1 92 ? 7.723 3.401 -20.592 1.00 81.12 92 GLY A C 1
ATOM 702 O O . GLY A 1 92 ? 8.492 4.341 -20.785 1.00 81.12 92 GLY A O 1
ATOM 703 N N . SER A 1 93 ? 7.534 2.865 -19.384 1.00 90.81 93 SER A N 1
ATOM 704 C CA . SER A 1 93 ? 8.160 3.360 -18.151 1.00 90.81 93 SER A CA 1
ATOM 705 C C . SER A 1 93 ? 8.593 2.230 -17.212 1.00 90.81 93 SER A C 1
ATOM 707 O O . SER A 1 93 ? 8.082 1.110 -17.251 1.00 90.81 93 SER A O 1
ATOM 709 N N . CYS A 1 94 ? 9.563 2.535 -16.354 1.00 92.81 94 CYS A N 1
ATOM 710 C CA . CYS A 1 94 ? 10.093 1.637 -15.347 1.00 92.81 94 CYS A CA 1
ATOM 711 C C . CYS A 1 94 ? 9.067 1.420 -14.236 1.00 92.81 94 CYS A C 1
ATOM 713 O O . CYS A 1 94 ? 8.713 2.381 -13.551 1.00 92.81 94 CYS A O 1
ATOM 715 N N . PRO A 1 95 ? 8.647 0.173 -13.965 1.00 92.75 95 PRO A N 1
ATOM 716 C CA . PRO A 1 95 ? 7.647 -0.099 -12.937 1.00 92.75 95 PRO A CA 1
ATOM 717 C C . PRO A 1 95 ? 8.142 0.214 -11.520 1.00 92.75 95 PRO A C 1
ATOM 719 O O . PRO A 1 95 ? 7.326 0.385 -10.620 1.00 92.75 95 PRO A O 1
ATOM 722 N N . ARG A 1 96 ? 9.461 0.311 -11.303 1.00 93.50 96 ARG A N 1
ATOM 723 C CA . ARG A 1 96 ? 10.042 0.665 -10.002 1.00 93.50 96 ARG A CA 1
ATOM 724 C C . ARG A 1 96 ? 10.059 2.177 -9.764 1.00 93.50 96 ARG A C 1
ATOM 726 O O . ARG A 1 96 ? 9.575 2.615 -8.725 1.00 93.50 96 ARG A O 1
ATOM 733 N N . CYS A 1 97 ? 10.588 2.969 -10.699 1.00 94.19 97 CYS A N 1
ATOM 734 C CA . CYS A 1 97 ? 10.828 4.408 -10.495 1.00 94.19 97 CYS A CA 1
ATOM 735 C C . CYS A 1 97 ? 10.032 5.356 -11.407 1.00 94.19 97 CYS A C 1
ATOM 737 O O . CYS A 1 97 ? 10.136 6.567 -11.237 1.00 94.19 97 CYS A O 1
ATOM 739 N N . GLY A 1 98 ? 9.299 4.842 -12.397 1.00 92.38 98 GLY A N 1
ATOM 740 C CA . GLY A 1 98 ? 8.536 5.637 -13.365 1.00 92.38 98 GLY A CA 1
ATOM 741 C C . GLY A 1 98 ? 9.355 6.261 -14.501 1.00 92.38 98 GLY A C 1
ATOM 742 O O . GLY A 1 98 ? 8.779 6.869 -15.398 1.00 92.38 98 GLY A O 1
ATOM 743 N N . SER A 1 99 ? 10.686 6.115 -14.513 1.00 92.31 99 SER A N 1
ATOM 744 C CA . SER A 1 99 ? 11.536 6.644 -15.593 1.00 92.31 99 SER A CA 1
ATOM 745 C C . SER A 1 99 ? 11.177 6.029 -16.951 1.00 92.31 99 SER A C 1
ATOM 747 O O . SER A 1 99 ? 10.854 4.844 -16.990 1.00 92.31 99 SER A O 1
ATOM 749 N N . PRO A 1 100 ? 11.256 6.773 -18.067 1.00 89.88 100 PRO A N 1
ATOM 750 C CA . PRO A 1 100 ? 10.953 6.230 -19.389 1.00 89.88 100 PRO A CA 1
ATOM 751 C C . PRO A 1 100 ? 11.881 5.057 -19.736 1.00 89.88 100 PRO A C 1
ATOM 753 O O . PRO A 1 100 ? 13.066 5.085 -19.417 1.00 89.88 100 PRO A O 1
ATOM 756 N N . MET A 1 101 ? 11.329 4.036 -20.392 1.00 86.50 101 MET A N 1
ATOM 757 C CA . MET A 1 101 ? 12.051 2.856 -20.874 1.00 86.50 101 MET A CA 1
ATOM 758 C C . MET A 1 101 ? 11.828 2.707 -22.383 1.00 86.50 101 MET A C 1
ATOM 760 O O . MET A 1 101 ? 10.886 2.022 -22.799 1.00 86.50 101 MET A O 1
ATOM 764 N N . PRO A 1 102 ? 12.645 3.364 -23.224 1.00 74.12 102 PRO A N 1
ATOM 765 C CA . PRO A 1 102 ? 12.568 3.192 -24.667 1.00 74.12 102 PRO A CA 1
ATOM 766 C C . PRO A 1 102 ? 12.919 1.749 -25.061 1.00 74.12 102 PRO A C 1
ATOM 768 O O . PRO A 1 102 ? 13.746 1.082 -24.439 1.00 74.12 102 PRO A O 1
ATOM 771 N N . HIS A 1 103 ? 12.307 1.261 -26.140 1.00 62.31 103 HIS A N 1
ATOM 772 C CA . HIS A 1 103 ? 12.449 -0.123 -26.617 1.00 62.31 103 HIS A CA 1
ATOM 773 C C . HIS A 1 103 ? 13.875 -0.530 -27.046 1.00 62.31 103 HIS A C 1
ATOM 775 O O . HIS A 1 103 ? 14.108 -1.709 -27.291 1.00 62.31 103 HIS A O 1
ATOM 781 N N . LEU A 1 104 ? 14.805 0.423 -27.174 1.00 56.22 104 LEU A N 1
ATOM 782 C CA . LEU A 1 104 ? 16.147 0.226 -27.741 1.00 56.22 104 LEU A CA 1
ATOM 783 C C . LEU A 1 104 ? 17.278 0.244 -26.700 1.00 56.22 104 LEU A C 1
ATOM 785 O O . LEU A 1 104 ? 18.441 0.126 -27.077 1.00 56.22 104 LEU A O 1
ATOM 789 N N . GLU A 1 105 ? 16.962 0.400 -25.415 1.00 65.12 105 GLU A N 1
ATOM 790 C CA . GLU A 1 105 ? 17.960 0.360 -24.343 1.00 65.12 105 GLU A CA 1
ATOM 791 C C . GLU A 1 105 ? 18.109 -1.049 -23.761 1.00 65.12 105 GLU A C 1
ATOM 793 O O . GLU A 1 105 ? 17.185 -1.867 -23.801 1.00 65.12 105 GLU A O 1
ATOM 798 N N . HIS A 1 106 ? 19.299 -1.337 -23.230 1.00 72.94 106 HIS A N 1
ATOM 799 C CA . HIS A 1 106 ? 19.462 -2.473 -22.335 1.00 72.94 106 HIS A CA 1
ATOM 800 C C . HIS A 1 106 ? 18.616 -2.207 -21.088 1.00 72.94 106 HIS A C 1
ATOM 802 O O . HIS A 1 106 ? 18.549 -1.085 -20.594 1.00 72.94 106 HIS A O 1
ATOM 808 N N . HIS A 1 107 ? 17.918 -3.238 -20.630 1.00 81.00 107 HIS A N 1
ATOM 809 C CA . HIS A 1 107 ? 17.122 -3.178 -19.415 1.00 81.00 107 HIS A CA 1
ATOM 810 C C . HIS A 1 107 ? 17.512 -4.342 -18.513 1.00 81.00 107 HIS A C 1
ATOM 812 O O . HIS A 1 107 ? 17.963 -5.391 -18.985 1.00 81.00 107 HIS A O 1
ATOM 818 N N . ALA A 1 108 ? 17.293 -4.183 -17.213 1.00 87.88 108 ALA A N 1
ATOM 819 C CA . ALA A 1 108 ? 17.598 -5.201 -16.223 1.00 87.88 108 ALA A CA 1
ATOM 820 C C . ALA A 1 108 ? 16.350 -6.018 -15.872 1.00 87.88 108 ALA A C 1
ATOM 822 O O . ALA A 1 108 ? 15.238 -5.498 -15.789 1.00 87.88 108 ALA A O 1
ATOM 823 N N . VAL A 1 109 ? 16.536 -7.307 -15.598 1.00 91.38 109 VAL A N 1
ATOM 824 C CA . VAL A 1 109 ? 15.502 -8.120 -14.946 1.00 91.38 109 VAL A CA 1
ATOM 825 C C . VAL A 1 109 ? 15.606 -7.887 -13.445 1.0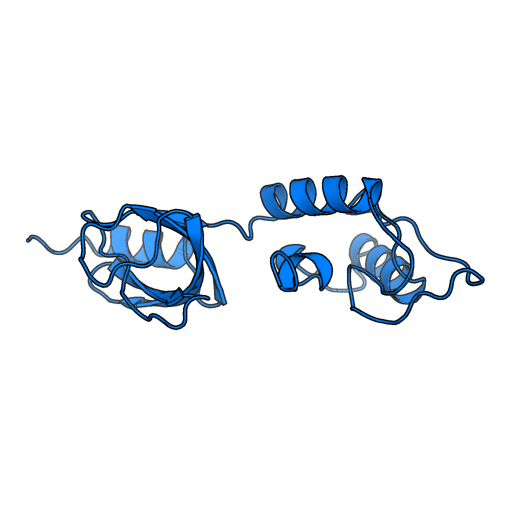0 91.38 109 VAL A C 1
ATOM 827 O O . VAL A 1 109 ? 16.692 -8.017 -12.874 1.00 91.38 109 VAL A O 1
ATOM 830 N N . SER A 1 110 ? 14.491 -7.534 -12.806 1.00 93.00 110 SER A N 1
ATOM 831 C CA . SER A 1 110 ? 14.487 -7.344 -11.358 1.00 93.00 110 SER A CA 1
ATOM 832 C C . SER A 1 110 ? 14.790 -8.658 -10.629 1.00 93.00 110 SER A C 1
ATOM 834 O O . SER A 1 110 ? 14.328 -9.736 -10.997 1.00 93.00 110 SER A O 1
ATOM 836 N N . ARG A 1 111 ? 15.564 -8.567 -9.546 1.00 88.56 111 ARG A N 1
ATOM 837 C CA . ARG A 1 111 ? 15.849 -9.679 -8.624 1.00 88.56 111 ARG A CA 1
ATOM 838 C C . ARG A 1 111 ? 14.741 -9.883 -7.595 1.00 88.56 111 ARG A C 1
ATOM 840 O O . ARG A 1 111 ? 14.751 -10.855 -6.841 1.00 88.56 111 ARG A O 1
ATOM 847 N N . ARG A 1 112 ? 13.808 -8.934 -7.522 1.00 90.75 112 ARG A N 1
ATOM 848 C CA . ARG A 1 112 ? 12.758 -8.868 -6.501 1.00 90.75 112 ARG A CA 1
ATOM 849 C C . ARG A 1 112 ? 11.383 -9.224 -7.054 1.00 90.75 112 ARG A C 1
ATOM 851 O O . ARG A 1 112 ? 10.567 -9.755 -6.301 1.00 90.75 112 ARG A O 1
ATOM 858 N N . ALA A 1 113 ? 11.166 -8.982 -8.344 1.00 88.50 113 ALA A N 1
ATOM 859 C CA . ALA A 1 113 ? 9.964 -9.338 -9.085 1.00 88.50 113 ALA A CA 1
ATOM 860 C C . ALA A 1 113 ? 10.328 -9.822 -10.499 1.00 88.50 113 ALA A C 1
ATOM 862 O O . ALA A 1 113 ? 11.323 -9.390 -11.073 1.00 88.50 113 ALA A O 1
ATOM 863 N N . HIS A 1 114 ? 9.518 -10.700 -11.080 1.00 89.38 114 HIS A N 1
ATOM 864 C CA . HIS A 1 114 ? 9.716 -11.266 -12.417 1.00 89.38 114 HIS A CA 1
ATOM 865 C C . HIS A 1 114 ? 9.285 -10.281 -13.514 1.00 89.38 114 HIS A C 1
ATOM 867 O O . HIS A 1 114 ? 8.343 -10.535 -14.263 1.00 89.38 114 HIS A O 1
ATOM 873 N N . LEU A 1 115 ? 9.951 -9.129 -13.586 1.00 91.19 115 LEU A N 1
ATOM 874 C CA . LEU A 1 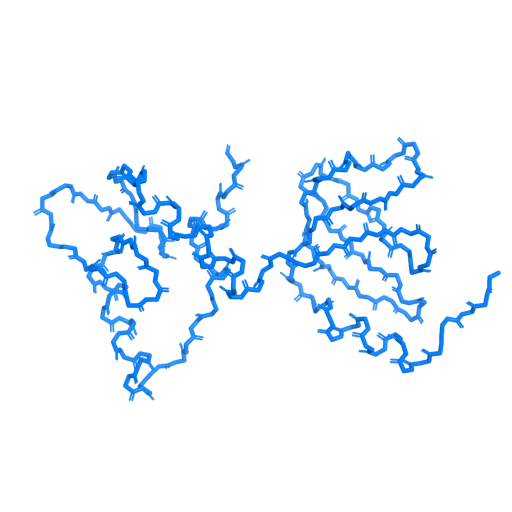115 ? 9.644 -8.053 -14.527 1.00 91.19 115 LEU A CA 1
ATOM 875 C C . LEU A 1 115 ? 10.909 -7.288 -14.943 1.00 91.19 115 LEU A C 1
ATOM 877 O O . LEU A 1 115 ? 11.976 -7.448 -14.341 1.00 91.19 115 LEU A O 1
ATOM 881 N N . ILE A 1 116 ? 10.783 -6.442 -15.965 1.00 92.12 116 ILE A N 1
ATOM 882 C CA . ILE A 1 116 ? 11.890 -5.640 -16.493 1.00 92.12 116 ILE A CA 1
ATOM 883 C C . ILE A 1 116 ? 11.874 -4.241 -15.852 1.00 92.12 116 ILE A C 1
ATOM 885 O O . ILE A 1 116 ? 10.855 -3.549 -15.880 1.00 92.12 116 ILE A O 1
ATOM 889 N N . VAL A 1 117 ? 13.013 -3.802 -15.315 1.00 93.50 117 VAL A N 1
ATOM 890 C CA . VAL A 1 117 ? 13.259 -2.446 -14.789 1.00 93.50 117 VAL A CA 1
ATOM 891 C C . VAL A 1 117 ? 14.372 -1.750 -15.577 1.00 93.50 117 VAL A C 1
ATOM 893 O O . VAL A 1 117 ? 15.149 -2.399 -16.272 1.00 93.50 117 VAL A O 1
ATOM 896 N N . CYS A 1 118 ? 14.486 -0.425 -15.452 1.00 93.06 118 CYS A N 1
ATOM 897 C CA . CYS A 1 118 ? 15.611 0.304 -16.045 1.00 93.06 118 CYS A CA 1
ATOM 898 C C . CYS A 1 118 ? 16.954 -0.080 -15.392 1.00 93.06 118 CYS A C 1
ATOM 900 O O . CYS A 1 118 ? 16.997 -0.508 -14.233 1.00 93.06 118 CYS A O 1
ATOM 902 N N . ASP A 1 119 ? 18.060 0.147 -16.100 1.00 92.06 119 ASP A N 1
ATOM 903 C CA . ASP A 1 119 ? 19.415 -0.202 -15.643 1.00 92.06 119 ASP A CA 1
ATOM 904 C C . ASP A 1 119 ? 19.802 0.442 -14.302 1.00 92.06 119 ASP A C 1
ATOM 906 O O . ASP A 1 119 ? 20.455 -0.186 -13.462 1.00 92.06 119 ASP A O 1
ATOM 910 N N . LEU A 1 120 ? 19.355 1.680 -14.054 1.00 93.00 120 LEU A N 1
ATOM 911 C CA . LEU A 1 120 ? 19.584 2.369 -12.778 1.00 93.00 120 LEU A CA 1
ATOM 912 C C . LEU A 1 120 ? 18.891 1.648 -11.618 1.00 93.00 120 LEU A C 1
ATOM 914 O O . LEU A 1 120 ? 19.488 1.450 -10.563 1.00 93.00 120 LEU A O 1
ATOM 918 N N . CYS A 1 121 ? 17.646 1.218 -11.825 1.00 94.56 121 CYS A N 1
ATOM 919 C CA . CYS A 1 121 ? 16.894 0.449 -10.841 1.00 94.56 121 CYS A CA 1
ATOM 920 C C . CYS A 1 121 ? 17.508 -0.932 -10.609 1.00 94.56 121 CYS A C 1
ATOM 922 O O . CYS A 1 121 ? 17.619 -1.348 -9.460 1.00 94.56 121 CYS A O 1
ATOM 924 N N . GLY A 1 122 ? 17.947 -1.614 -11.672 1.00 93.19 122 GLY A N 1
ATOM 925 C CA . GLY A 1 122 ? 18.656 -2.891 -11.556 1.00 93.19 122 GLY A 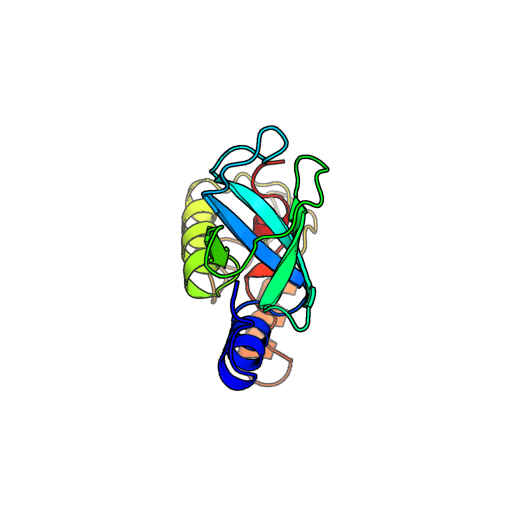CA 1
ATOM 926 C C . GLY A 1 122 ? 19.973 -2.769 -10.782 1.00 93.19 122 GLY A C 1
ATOM 927 O O . GLY A 1 122 ? 20.285 -3.616 -9.946 1.00 93.19 122 GLY A O 1
ATOM 928 N N . THR A 1 123 ? 20.716 -1.681 -11.001 1.00 93.50 123 THR A N 1
ATOM 929 C CA . THR A 1 123 ? 21.946 -1.373 -10.254 1.00 93.50 123 THR A CA 1
ATOM 930 C C . THR A 1 123 ? 21.649 -1.069 -8.788 1.00 93.50 123 THR A C 1
ATOM 932 O O . THR A 1 123 ? 22.331 -1.591 -7.908 1.00 93.50 123 THR A O 1
ATOM 935 N N . GLU A 1 124 ? 20.616 -0.269 -8.504 1.00 94.69 124 GLU A N 1
ATOM 936 C CA . GLU A 1 124 ? 20.189 0.018 -7.130 1.00 94.69 124 GLU A CA 1
ATOM 937 C C . GLU A 1 124 ? 19.830 -1.276 -6.389 1.00 94.69 124 GLU A C 1
ATOM 939 O O . GLU A 1 124 ? 20.270 -1.478 -5.264 1.00 94.69 124 GLU A O 1
ATOM 944 N N . GLU A 1 125 ? 19.119 -2.191 -7.046 1.00 95.00 125 GLU A N 1
ATOM 945 C CA . GLU A 1 125 ? 18.789 -3.516 -6.513 1.00 95.00 125 GLU A CA 1
ATOM 946 C C . GLU A 1 125 ? 20.035 -4.356 -6.190 1.00 95.00 125 GLU A C 1
ATOM 948 O O . GLU A 1 125 ? 20.091 -5.025 -5.159 1.00 95.00 125 GLU A O 1
ATOM 953 N N . ALA A 1 126 ? 21.070 -4.288 -7.032 1.00 94.06 126 ALA A N 1
ATOM 954 C CA . ALA A 1 126 ? 22.336 -4.962 -6.767 1.00 94.06 126 ALA A CA 1
ATOM 955 C C . ALA A 1 126 ? 23.082 -4.371 -5.560 1.00 94.06 126 ALA A C 1
ATOM 957 O O . ALA A 1 126 ? 23.687 -5.125 -4.797 1.00 94.06 126 ALA A O 1
ATOM 958 N N . LEU A 1 127 ? 23.021 -3.049 -5.370 1.00 95.00 127 LEU A N 1
ATOM 959 C CA . LEU A 1 127 ? 23.567 -2.379 -4.186 1.00 95.00 127 LEU A CA 1
ATOM 960 C C . LEU A 1 127 ? 22.779 -2.742 -2.918 1.00 95.00 127 LEU A C 1
ATOM 962 O O . LEU A 1 127 ? 23.397 -2.965 -1.876 1.00 95.00 127 LEU A O 1
ATOM 966 N N . GLU A 1 128 ? 21.449 -2.862 -3.012 1.00 94.62 128 GLU A N 1
ATOM 967 C CA . GLU A 1 128 ? 20.582 -3.292 -1.902 1.00 94.62 128 GLU A CA 1
ATOM 968 C C . GLU A 1 128 ? 20.964 -4.709 -1.446 1.00 94.62 128 GLU A C 1
ATOM 970 O O . GLU A 1 128 ? 21.155 -4.953 -0.254 1.00 94.62 128 GLU A O 1
ATOM 975 N N . ASP A 1 129 ? 21.134 -5.640 -2.391 1.00 93.06 129 ASP A N 1
ATOM 976 C CA . ASP A 1 129 ? 21.538 -7.024 -2.106 1.00 93.06 129 ASP A CA 1
ATOM 977 C C . ASP A 1 129 ? 22.961 -7.119 -1.533 1.00 93.06 129 ASP A C 1
ATOM 979 O O . ASP A 1 129 ? 23.241 -7.984 -0.702 1.00 93.06 129 ASP A O 1
ATOM 983 N N . ALA A 1 130 ? 23.861 -6.227 -1.957 1.00 94.62 130 ALA A N 1
ATOM 984 C CA . ALA A 1 130 ? 25.221 -6.131 -1.432 1.00 94.62 130 ALA A CA 1
ATOM 985 C C . ALA A 1 130 ? 25.294 -5.446 -0.051 1.00 94.62 130 ALA A C 1
ATOM 987 O O . ALA A 1 130 ? 26.380 -5.342 0.520 1.00 94.62 130 ALA A O 1
ATOM 988 N N . GLY A 1 131 ? 24.169 -4.953 0.483 1.00 94.12 131 GLY A N 1
ATOM 989 C CA . GLY A 1 131 ? 24.121 -4.204 1.742 1.00 94.12 131 GLY A CA 1
ATOM 990 C C . GLY A 1 131 ? 24.737 -2.804 1.656 1.00 94.12 131 GLY A C 1
ATOM 991 O O . GLY A 1 131 ? 25.070 -2.214 2.681 1.00 94.12 131 GLY A O 1
ATOM 992 N N . MET A 1 132 ? 24.908 -2.273 0.442 1.00 93.56 132 MET A N 1
ATOM 993 C CA . MET A 1 132 ? 25.467 -0.942 0.180 1.00 93.56 132 MET A CA 1
ATOM 994 C C . MET A 1 132 ? 24.390 0.154 0.123 1.00 93.56 132 MET A C 1
ATOM 996 O O . MET A 1 132 ? 24.723 1.338 0.115 1.00 93.56 132 MET A O 1
ATOM 1000 N N . SER A 1 133 ? 23.107 -0.219 0.096 1.00 91.81 133 SER A N 1
ATOM 1001 C CA . SER A 1 133 ? 21.960 0.693 0.161 1.00 91.81 133 SER A CA 1
ATOM 1002 C C . SER A 1 133 ? 20.789 0.081 0.942 1.00 91.81 133 SER A C 1
ATOM 1004 O O . SER A 1 133 ? 20.698 -1.136 1.113 1.00 91.81 133 SER A O 1
ATOM 1006 N N . GLU A 1 134 ? 19.888 0.932 1.446 1.00 92.12 134 GLU A N 1
ATOM 1007 C CA . GLU A 1 134 ? 18.667 0.480 2.123 1.00 92.12 134 GLU A CA 1
ATOM 1008 C C . GLU A 1 134 ? 17.691 -0.148 1.123 1.00 92.12 134 GLU A C 1
ATOM 1010 O O . GLU A 1 134 ? 17.367 0.444 0.092 1.00 92.12 134 GLU A O 1
ATOM 1015 N N . LYS A 1 135 ? 17.172 -1.332 1.465 1.00 91.19 135 LYS A N 1
ATOM 1016 C CA . LYS A 1 135 ? 16.206 -2.055 0.640 1.00 91.19 135 LYS A CA 1
ATOM 1017 C C . LYS A 1 135 ? 14.834 -1.390 0.697 1.00 91.19 135 LYS A C 1
ATOM 1019 O O . LYS A 1 135 ? 14.109 -1.529 1.682 1.00 91.19 135 LYS A O 1
ATOM 1024 N N . LYS A 1 136 ? 14.440 -0.727 -0.392 1.00 87.88 136 LYS A N 1
ATOM 1025 C CA . LYS A 1 136 ? 13.132 -0.053 -0.470 1.00 87.88 136 LYS A CA 1
ATOM 1026 C C . LYS A 1 136 ? 11.984 -1.074 -0.451 1.00 87.88 136 LYS A C 1
ATOM 1028 O O . LYS A 1 136 ? 12.081 -2.077 -1.158 1.00 87.88 136 LYS A O 1
ATOM 1033 N N . PRO A 1 137 ? 10.884 -0.869 0.289 1.00 90.81 137 PRO A N 1
ATOM 1034 C CA . PRO A 1 137 ? 9.729 -1.773 0.246 1.00 90.81 137 PRO A CA 1
ATOM 1035 C C . PRO A 1 137 ? 9.075 -1.832 -1.141 1.00 90.81 137 PRO A C 1
ATOM 1037 O O . PRO A 1 137 ? 9.048 -0.823 -1.851 1.00 90.81 137 PRO A O 1
ATOM 1040 N N . LEU A 1 138 ? 8.501 -2.976 -1.530 1.00 92.44 138 LEU A N 1
ATOM 1041 C CA . LEU A 1 138 ? 7.930 -3.131 -2.878 1.00 92.44 138 LEU A CA 1
ATOM 1042 C C . LEU A 1 138 ? 6.732 -2.208 -3.139 1.00 92.44 138 LEU A C 1
ATOM 1044 O O . LEU A 1 138 ? 6.563 -1.727 -4.254 1.00 92.44 138 LEU A O 1
ATOM 1048 N N . PHE A 1 139 ? 5.933 -1.885 -2.116 1.00 90.38 139 PHE A N 1
ATOM 1049 C CA . PHE A 1 139 ? 4.781 -0.982 -2.269 1.00 90.38 139 PHE A CA 1
ATOM 1050 C C . PHE A 1 139 ? 5.170 0.447 -2.688 1.00 90.38 139 PHE A C 1
ATOM 1052 O O . PHE A 1 139 ? 4.315 1.247 -3.057 1.00 90.38 139 PHE A O 1
ATOM 1059 N N . THR A 1 140 ? 6.453 0.807 -2.614 1.00 91.25 140 THR A N 1
ATOM 1060 C CA . THR A 1 140 ? 6.926 2.133 -3.042 1.00 91.25 140 THR A CA 1
ATOM 1061 C C . THR A 1 140 ? 7.065 2.257 -4.562 1.00 91.25 140 THR A C 1
ATOM 1063 O O . THR A 1 140 ? 7.223 3.370 -5.068 1.00 91.25 140 THR A O 1
ATOM 1066 N N . TRP A 1 141 ? 6.987 1.134 -5.283 1.00 93.00 141 TRP A N 1
ATOM 1067 C CA . TRP A 1 141 ? 7.188 1.060 -6.725 1.00 93.00 141 TRP A CA 1
ATOM 1068 C C . TRP A 1 141 ? 6.062 1.757 -7.492 1.00 93.00 141 TRP A C 1
ATOM 1070 O O . TRP A 1 141 ? 4.893 1.704 -7.103 1.00 93.00 141 TRP A O 1
ATOM 1080 N N . GLU A 1 142 ? 6.411 2.402 -8.604 1.00 92.56 142 GLU A N 1
ATOM 1081 C CA . GLU A 1 142 ? 5.466 3.176 -9.416 1.00 92.56 142 GLU A CA 1
ATOM 1082 C C . GLU A 1 142 ? 4.292 2.331 -9.918 1.00 92.56 142 GLU A C 1
ATOM 1084 O O . GLU A 1 142 ? 3.141 2.702 -9.701 1.00 92.56 142 GLU A O 1
ATOM 1089 N N . ALA A 1 143 ? 4.561 1.138 -10.457 1.00 91.50 143 ALA A N 1
ATOM 1090 C CA . ALA A 1 143 ? 3.524 0.229 -10.947 1.00 91.50 143 ALA A CA 1
ATOM 1091 C C . ALA A 1 143 ? 2.498 -0.131 -9.864 1.00 91.50 143 ALA A C 1
ATOM 1093 O O . ALA A 1 143 ? 1.306 -0.252 -10.143 1.00 91.50 143 ALA A O 1
ATOM 1094 N N . TRP A 1 144 ? 2.937 -0.260 -8.608 1.00 91.12 144 TRP A N 1
ATOM 1095 C CA . TRP A 1 144 ? 2.021 -0.470 -7.493 1.00 91.12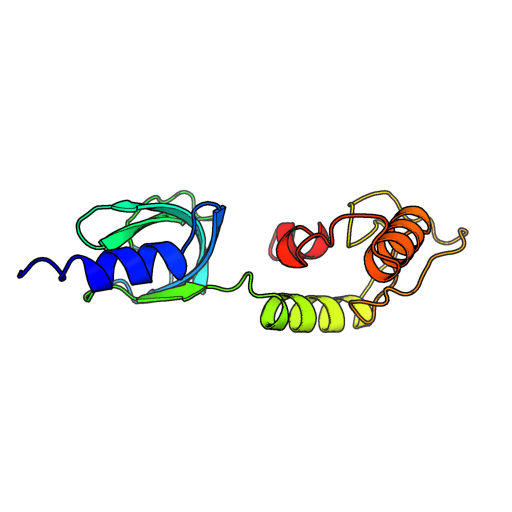 144 TRP A CA 1
ATOM 1096 C C . TRP A 1 144 ? 1.198 0.786 -7.204 1.00 91.12 144 TRP A C 1
ATOM 1098 O O . TRP A 1 144 ? -0.020 0.701 -7.060 1.00 91.12 144 TRP A O 1
ATOM 1108 N N . LYS A 1 145 ? 1.818 1.967 -7.133 1.00 86.69 145 LYS A N 1
ATOM 1109 C CA . LYS A 1 145 ? 1.112 3.229 -6.836 1.00 86.69 145 LYS A CA 1
ATOM 1110 C C . LYS A 1 145 ? 0.072 3.597 -7.897 1.00 86.69 145 LYS A C 1
ATOM 1112 O O . LYS A 1 145 ? -0.967 4.176 -7.559 1.00 86.69 145 LYS A O 1
ATOM 1117 N N . GLU A 1 146 ? 0.348 3.265 -9.153 1.00 84.44 146 GLU A N 1
ATOM 1118 C CA . GLU A 1 146 ? -0.508 3.554 -10.305 1.00 84.44 146 GLU A CA 1
ATOM 1119 C C . GLU A 1 146 ? -1.585 2.503 -10.567 1.00 84.44 146 GLU A C 1
ATOM 1121 O O . GLU A 1 146 ? -2.448 2.725 -11.412 1.00 84.44 146 GLU A O 1
ATOM 1126 N N . ARG A 1 147 ? -1.608 1.401 -9.807 1.00 82.88 147 ARG A N 1
ATOM 1127 C CA . ARG A 1 147 ? -2.646 0.379 -9.957 1.00 82.88 147 ARG A CA 1
ATOM 1128 C C . ARG A 1 147 ? -4.048 0.996 -9.846 1.00 82.88 147 ARG A C 1
ATOM 1130 O O . ARG A 1 147 ? -4.365 1.683 -8.870 1.00 82.88 147 ARG A O 1
ATOM 1137 N N . GLY A 1 148 ? -4.880 0.743 -10.853 1.00 64.25 148 GLY A N 1
ATOM 1138 C CA . GLY A 1 148 ? -6.269 1.207 -10.898 1.00 64.25 148 GLY A CA 1
ATOM 1139 C C . GLY A 1 148 ? -6.463 2.710 -11.139 1.00 64.25 148 GLY A C 1
ATOM 1140 O O . GLY A 1 148 ? -7.559 3.201 -10.869 1.00 64.25 148 GLY A O 1
ATOM 1141 N N . LYS A 1 149 ? -5.433 3.438 -11.589 1.00 63.66 149 LYS A N 1
ATOM 1142 C CA . LYS A 1 149 ? -5.618 4.699 -12.327 1.00 63.66 149 LYS A CA 1
ATOM 1143 C C . LYS A 1 149 ? -5.945 4.393 -13.786 1.00 63.66 149 LYS A C 1
ATOM 1145 O O . LYS A 1 149 ? -6.709 5.188 -14.368 1.00 63.66 149 LYS A O 1
#

Nearest PDB structures (foldseek):
  8b1t-assembly1_D  TM=5.620E-01  e=2.775E-01  Escherichia coli
  6rny-assembly1_O  TM=6.274E-01  e=4.093E-01  Human spumaretrovirus
  3oyj-assembly1_A-2  TM=6.408E-01  e=5.304E-01  Human spumaretrovirus
  4bac-assembly1_A-2  TM=5.229E-01  e=5.659E-01  Human spumaretrovirus
  5zwz-assembly1_A  TM=5.097E-01  e=1.402E+00  Arabidopsis thaliana

Secondary structure (DSSP, 8-state):
-PPPPHHHHHHHHHHS-TT-EEEEEE---TTPPPTT-EEEEEEE-TTSPEEEEETTS---EE-BTTBEEEE--SHHHHHHHHHHHHHT--SEE-TTT--EE-TTS--EEPSSSSSEE-HHHHHHHHHHHTTSS----GGGSHHHHTTT-

pLDDT: mean 89.96, std 7.94, range [55.22, 96.88]

Sequence (149 aa):
MGFPKRKIVEKIRKDYPVGCEVVLDRMEDVQAPPVGTHGTVKSVDDTGSIKVAWRTGGSLRVVYGEDACHRIDTDAIVKEFLDGYGKTQAGGSCPRCGSPMPHLEHHAVSRRAHLIVCDLCGTEEALEDAGMSEKKPLFTWEAWKERGK

Foldseek 3Di:
DDQDDQVVLVVLCVQQPFFFKKFWQDDDDPPDDDGRWMWGFHDQDSSRWTFTCTPVRDGDIQGPPHTDMHTQQALVNLQVVQQVCQVVDDAAAFQAARHHGDPPDDWDQQPSHRHTGHPVVNVVNVCCVVVNDPDDRSCNTNNNVPPPD

Solvent-accessible surface area (backbone atoms only — not comparable to full-atom values): 8512 Å² total; per-residue (Å²): 137,81,76,61,55,68,72,54,30,54,46,49,43,67,74,52,38,68,71,40,38,34,33,35,66,42,65,97,51,96,84,48,76,60,69,69,40,46,26,34,31,68,44,58,51,89,66,38,29,34,33,26,46,30,77,88,73,48,62,70,60,44,39,67,91,76,31,41,65,49,76,54,52,46,58,69,56,34,35,56,52,42,39,53,46,35,78,68,63,67,83,50,49,15,42,57,79,55,49,77,38,66,93,86,59,84,65,24,69,42,94,80,35,64,30,70,26,43,50,68,57,35,49,50,50,53,32,27,76,70,69,75,41,84,74,75,63,57,52,73,18,35,53,58,69,51,60,94,115

Radius of gyration: 18.41 Å; Cα contacts (8 Å, |Δi|>4): 256; chains: 1; bounding box: 50×22×54 Å